Protein AF-A0A7S1S358-F1 (afdb_monomer_lite)

Secondary structure (DSSP, 8-state):
------PPPPHHHHHHHHHHHHHHHHHHHHHHHHHHHHHHHHHHHHHHHHHHHHHHHHHHHHHHHHHHHH-TT-------PPPPHHHHHHHHHHHHTT-HHHHHHHHHHHTTTSPPPHHHHHHHHHHHHHH-HHHHHHHHHHHHHHTHHHHHT--

pLDDT: mean 75.19, std 13.96, range [38.59, 94.56]

Sequence (155 aa):
LSLASSKPLSLGAIQVWKYSTTRYIFQMAMTDLLSSVADVMAPMWVEMSFLVFFALGFAFLRLDFFTQSTKSKKTIESETPQFSPKLKQVIETESASGSPAAVLKAWRAGKDIAPTPSELFKDVVQALADTQPQAMVAELVAHIQRHAVALKNAR

Foldseek 3Di:
DDDDDDDDDDPVNVVVVVVVVVVVVVVVVVVVVVVVVCVVCVVCVVVVVVVVVVVVVVVVVVVVVVVVVVVPDPDPPPPQQDQDVVLVVQLVVCLVVVNLVSNCVSCVVRLLRHQDDPVSVVSNLVSCCVPPVPCSVVVVVVSCVSCVVVVVPPD

Structure (mmCIF, N/CA/C/O backbone):
data_AF-A0A7S1S358-F1
#
_entry.id   AF-A0A7S1S358-F1
#
loop_
_atom_site.group_PDB
_atom_site.id
_atom_site.type_symbol
_atom_site.label_atom_id
_atom_site.label_alt_id
_atom_site.label_comp_id
_atom_site.label_asym_id
_atom_site.label_entity_id
_atom_site.label_seq_id
_atom_site.pdbx_PDB_ins_code
_atom_site.Cartn_x
_atom_site.Cartn_y
_atom_site.Cartn_z
_atom_site.occupancy
_atom_site.B_iso_or_equiv
_atom_site.auth_seq_id
_atom_site.auth_comp_id
_atom_site.auth_asym_id
_atom_site.auth_atom_id
_atom_site.pdbx_PDB_model_num
ATOM 1 N N . LEU A 1 1 ? 51.628 -9.961 -82.319 1.00 43.84 1 LEU A N 1
ATOM 2 C CA . LEU A 1 1 ? 51.746 -9.299 -81.000 1.00 43.84 1 LEU A CA 1
ATOM 3 C C . LEU A 1 1 ? 50.766 -8.129 -80.963 1.00 43.84 1 LEU A C 1
ATOM 5 O O . LEU A 1 1 ? 51.109 -7.040 -81.398 1.00 43.84 1 LEU A O 1
ATOM 9 N N . SER A 1 2 ? 49.516 -8.381 -80.562 1.00 49.25 2 SER A N 1
ATOM 10 C CA . SER A 1 2 ? 48.512 -7.327 -80.364 1.00 49.25 2 SER A CA 1
ATOM 11 C C . SER A 1 2 ? 48.639 -6.833 -78.924 1.00 49.25 2 SER A C 1
ATOM 13 O O . SER A 1 2 ? 48.366 -7.582 -77.988 1.00 49.25 2 SER A O 1
ATOM 15 N N . LEU A 1 3 ? 49.158 -5.615 -78.755 1.00 47.16 3 LEU A N 1
ATOM 16 C CA . LEU A 1 3 ? 49.236 -4.931 -77.468 1.00 47.16 3 LEU A CA 1
ATOM 17 C C . LEU A 1 3 ? 47.823 -4.492 -77.075 1.00 47.16 3 LEU A C 1
ATOM 19 O O . LEU A 1 3 ? 47.251 -3.578 -77.669 1.00 47.16 3 LEU A O 1
ATOM 23 N N . ALA A 1 4 ? 47.257 -5.175 -76.082 1.00 48.53 4 ALA A N 1
ATOM 24 C CA . ALA A 1 4 ? 45.981 -4.820 -75.489 1.00 48.53 4 ALA A CA 1
ATOM 25 C C . ALA A 1 4 ? 46.076 -3.415 -74.871 1.00 48.53 4 ALA A C 1
ATOM 27 O O . ALA A 1 4 ? 46.826 -3.175 -73.926 1.00 48.53 4 ALA A O 1
ATOM 28 N N . SER A 1 5 ? 45.313 -2.483 -75.440 1.00 54.00 5 SER A N 1
ATOM 29 C CA . SER A 1 5 ? 45.161 -1.114 -74.955 1.00 54.00 5 SER A CA 1
ATOM 30 C C . SER A 1 5 ? 44.422 -1.125 -73.613 1.00 54.00 5 SER A C 1
ATOM 32 O O . SER A 1 5 ? 43.211 -1.350 -73.552 1.00 54.00 5 SER A O 1
ATOM 34 N N . SER A 1 6 ? 45.153 -0.904 -72.521 1.00 61.09 6 SER A N 1
ATOM 35 C CA . SER A 1 6 ? 44.581 -0.722 -71.188 1.00 61.09 6 SER A CA 1
ATOM 36 C C . SER A 1 6 ? 43.924 0.657 -71.103 1.00 61.09 6 SER A C 1
ATOM 38 O O . SER A 1 6 ? 44.605 1.676 -70.970 1.00 61.09 6 SER A O 1
ATOM 40 N N . LYS A 1 7 ? 42.593 0.704 -71.198 1.00 66.75 7 LYS A N 1
ATOM 41 C CA . LYS A 1 7 ? 41.824 1.933 -70.967 1.00 66.75 7 LYS A CA 1
ATOM 42 C C . LYS A 1 7 ? 41.975 2.356 -69.497 1.00 66.75 7 LYS A C 1
ATOM 44 O O . LYS A 1 7 ? 41.756 1.515 -68.622 1.00 66.75 7 LYS A O 1
ATOM 49 N N . PRO A 1 8 ? 42.326 3.621 -69.201 1.00 63.28 8 PRO A N 1
ATOM 50 C CA . PRO A 1 8 ? 42.445 4.083 -67.826 1.00 63.28 8 PRO A CA 1
ATOM 51 C C . PRO A 1 8 ? 41.074 4.052 -67.145 1.00 63.28 8 PRO A C 1
ATOM 53 O O . PRO A 1 8 ? 40.071 4.503 -67.704 1.00 63.28 8 PRO A O 1
ATOM 56 N N . LEU A 1 9 ? 41.036 3.491 -65.935 1.00 65.88 9 LEU A N 1
ATOM 57 C CA . LEU A 1 9 ? 39.853 3.467 -65.078 1.00 65.88 9 LEU A CA 1
ATOM 58 C C . LEU A 1 9 ? 39.319 4.894 -64.893 1.00 65.88 9 LEU A C 1
ATOM 60 O O . LEU A 1 9 ? 40.029 5.782 -64.424 1.00 65.88 9 LEU A O 1
ATOM 64 N N . SER A 1 10 ? 38.057 5.100 -65.275 1.00 75.25 10 SER A N 1
ATOM 65 C CA . SER A 1 10 ? 37.343 6.363 -65.081 1.00 75.25 10 SER A CA 1
ATOM 66 C C . SER A 1 10 ? 37.383 6.774 -63.608 1.00 75.25 10 SER A C 1
ATOM 68 O O . SER A 1 10 ? 37.151 5.951 -62.720 1.00 75.25 10 SER A O 1
ATOM 70 N N . LEU A 1 11 ? 37.607 8.064 -63.345 1.00 68.38 11 LEU A N 1
ATOM 71 C CA . LEU A 1 11 ? 37.556 8.649 -62.000 1.00 68.38 11 LEU A CA 1
ATOM 72 C C . LEU A 1 11 ? 36.247 8.307 -61.266 1.00 68.38 11 LEU A C 1
ATOM 74 O O . LEU A 1 11 ? 36.260 8.123 -60.051 1.00 68.38 11 LEU A O 1
ATOM 78 N N . GLY A 1 12 ? 35.140 8.135 -61.997 1.00 69.50 12 GLY A N 1
ATOM 79 C CA . GLY A 1 12 ? 33.869 7.674 -61.436 1.00 69.50 12 GLY A CA 1
ATOM 80 C C . GLY A 1 12 ? 33.933 6.243 -60.896 1.00 69.50 12 GLY A C 1
ATOM 81 O O . GLY A 1 12 ? 33.423 5.978 -59.813 1.00 69.50 12 GLY A O 1
ATOM 82 N N . ALA A 1 13 ? 34.625 5.332 -61.586 1.00 69.31 13 ALA A N 1
ATOM 83 C CA . ALA A 1 13 ? 34.810 3.956 -61.123 1.00 69.31 13 ALA A CA 1
ATOM 84 C C . ALA A 1 13 ? 35.705 3.892 -59.874 1.00 69.31 13 ALA A C 1
ATOM 86 O O . ALA A 1 13 ? 35.428 3.124 -58.956 1.00 69.31 13 ALA A O 1
ATOM 87 N N . ILE A 1 14 ? 36.727 4.753 -59.797 1.00 66.81 14 ILE A N 1
ATOM 88 C CA . ILE A 1 14 ? 37.613 4.869 -58.626 1.00 66.81 14 ILE A CA 1
ATOM 89 C C . ILE A 1 14 ? 36.840 5.402 -57.410 1.00 66.81 14 ILE A C 1
ATOM 91 O O . ILE A 1 14 ? 36.997 4.888 -56.303 1.00 66.81 14 ILE A O 1
ATOM 95 N N . GLN A 1 15 ? 35.971 6.399 -57.606 1.00 67.19 15 GLN A N 1
ATOM 96 C CA . GLN A 1 15 ? 35.116 6.931 -56.541 1.00 67.19 15 GLN A CA 1
ATOM 97 C C . GLN A 1 15 ? 34.104 5.887 -56.059 1.00 67.19 15 GLN A C 1
ATOM 99 O O . GLN A 1 15 ? 34.028 5.628 -54.861 1.00 67.19 15 GLN A O 1
ATOM 104 N N . VAL A 1 16 ? 33.379 5.231 -56.972 1.00 69.56 16 VAL A N 1
ATOM 105 C CA . VAL A 1 16 ? 32.399 4.185 -56.628 1.00 69.56 16 VAL A CA 1
ATOM 106 C C . VAL A 1 16 ? 33.061 3.030 -55.876 1.00 69.56 16 VAL A C 1
ATOM 108 O O . VAL A 1 16 ? 32.528 2.584 -54.862 1.00 69.56 16 VAL A O 1
ATOM 111 N N . TRP A 1 17 ? 34.249 2.591 -56.306 1.00 64.56 17 TRP A N 1
ATOM 112 C CA . TRP A 1 17 ? 34.990 1.534 -55.619 1.00 64.56 17 TRP A CA 1
ATOM 113 C C . TRP A 1 17 ? 35.441 1.969 -54.220 1.00 64.56 17 TRP A C 1
ATOM 115 O O . TRP A 1 17 ? 35.269 1.221 -53.264 1.00 64.56 17 TRP A O 1
ATOM 125 N N . LYS A 1 18 ? 35.916 3.209 -54.054 1.00 69.12 18 LYS A N 1
ATOM 126 C CA . LYS A 1 18 ? 36.298 3.752 -52.742 1.00 69.12 18 LYS A CA 1
ATOM 127 C C . LYS A 1 18 ? 35.103 3.839 -51.783 1.00 69.12 18 LYS A C 1
ATOM 129 O O . LYS A 1 18 ? 35.203 3.346 -50.666 1.00 69.12 18 LYS A O 1
ATOM 134 N N . TYR A 1 19 ? 33.965 4.385 -52.221 1.00 68.31 19 TYR A N 1
ATOM 135 C CA . TYR A 1 19 ? 32.740 4.448 -51.408 1.00 68.31 19 TYR A CA 1
ATOM 136 C C . TYR A 1 19 ? 32.204 3.059 -51.054 1.00 68.31 19 TYR A C 1
ATOM 138 O O . TYR A 1 19 ? 31.792 2.826 -49.920 1.00 68.31 19 TYR A O 1
ATOM 146 N N . SER A 1 20 ? 32.234 2.130 -52.007 1.00 71.81 20 SER A N 1
ATOM 147 C CA . SER A 1 20 ? 31.840 0.738 -51.801 1.00 71.81 20 SER A CA 1
ATOM 148 C C . SER A 1 20 ? 32.722 0.069 -50.740 1.00 71.81 20 SER A C 1
ATOM 150 O O . SER A 1 20 ? 32.215 -0.450 -49.749 1.00 71.81 20 SER A O 1
ATOM 152 N N . THR A 1 21 ? 34.045 0.161 -50.879 1.00 74.81 21 THR A N 1
ATOM 153 C CA . THR A 1 21 ? 35.012 -0.437 -49.948 1.00 74.81 21 THR A CA 1
ATOM 154 C C . THR A 1 21 ? 34.936 0.184 -48.552 1.00 74.81 21 THR A C 1
ATOM 156 O O . THR A 1 21 ? 34.939 -0.545 -47.563 1.00 74.81 21 THR A O 1
ATOM 159 N N . THR A 1 22 ? 34.778 1.507 -48.435 1.00 77.62 22 THR A N 1
ATOM 160 C CA . THR A 1 22 ? 34.593 2.166 -47.131 1.00 77.62 22 THR A CA 1
ATOM 161 C C . THR A 1 22 ? 33.313 1.704 -46.433 1.00 77.62 22 THR A C 1
ATOM 163 O O . THR A 1 22 ? 33.323 1.507 -45.220 1.00 77.62 22 THR A O 1
ATOM 166 N N . ARG A 1 23 ? 32.221 1.475 -47.176 1.00 77.75 23 ARG A N 1
ATOM 167 C CA . ARG A 1 23 ? 30.972 0.952 -46.600 1.00 77.75 23 ARG A CA 1
ATOM 168 C C . ARG A 1 23 ? 31.121 -0.481 -46.094 1.00 77.75 23 ARG A C 1
ATOM 170 O O . ARG A 1 23 ? 30.631 -0.765 -45.007 1.00 77.75 23 ARG A O 1
ATOM 177 N N . TYR A 1 24 ? 31.819 -1.350 -46.826 1.00 84.12 24 TYR A N 1
ATOM 178 C CA . TYR A 1 24 ? 32.054 -2.730 -46.384 1.00 84.12 24 TYR A CA 1
ATOM 179 C C . TYR A 1 24 ? 32.939 -2.803 -45.138 1.00 84.12 24 TYR A C 1
ATOM 181 O O . TYR A 1 24 ? 32.617 -3.533 -44.205 1.00 84.12 24 TYR A O 1
ATOM 189 N N . ILE A 1 25 ? 34.004 -1.997 -45.084 1.00 85.62 25 ILE A N 1
ATOM 190 C CA . ILE A 1 25 ? 34.884 -1.922 -43.908 1.00 85.62 25 ILE A CA 1
ATOM 191 C C . ILE A 1 25 ? 34.110 -1.401 -42.692 1.00 85.62 25 ILE A C 1
ATOM 193 O O . ILE A 1 25 ? 34.220 -1.959 -41.606 1.00 85.62 25 ILE A O 1
ATOM 197 N N . PHE A 1 26 ? 33.288 -0.364 -42.875 1.00 86.38 26 PHE A N 1
ATOM 198 C CA . PHE A 1 26 ? 32.447 0.165 -41.803 1.00 86.38 26 PHE A CA 1
ATOM 199 C C . PHE A 1 26 ? 31.424 -0.864 -41.303 1.00 86.38 26 PHE A C 1
ATOM 201 O O . PHE A 1 26 ? 31.225 -0.989 -40.098 1.00 86.38 26 PHE A O 1
ATOM 208 N N . GLN A 1 27 ? 30.797 -1.625 -42.205 1.00 86.88 27 GLN A N 1
ATOM 209 C CA . GLN A 1 27 ? 29.857 -2.681 -41.825 1.00 86.88 27 GLN A CA 1
ATOM 210 C C . GLN A 1 27 ? 30.536 -3.803 -41.039 1.00 86.88 27 GLN A C 1
ATOM 212 O O . GLN A 1 27 ? 30.013 -4.165 -39.992 1.00 86.88 27 GLN A O 1
ATOM 217 N N . MET A 1 28 ? 31.698 -4.295 -41.484 1.00 87.94 28 MET A N 1
ATOM 218 C CA . MET A 1 28 ? 32.459 -5.303 -40.731 1.00 87.94 28 MET A CA 1
ATOM 219 C C . MET A 1 28 ? 32.881 -4.787 -39.350 1.00 87.94 28 MET A C 1
ATOM 221 O O . MET A 1 28 ? 32.697 -5.468 -38.347 1.00 87.94 28 MET A O 1
ATOM 225 N N . ALA A 1 29 ? 33.366 -3.545 -39.272 1.00 88.00 29 ALA A N 1
ATOM 226 C CA . ALA A 1 29 ? 33.737 -2.943 -37.995 1.00 88.00 29 ALA A CA 1
ATOM 227 C C . ALA A 1 29 ? 32.535 -2.810 -37.040 1.00 88.00 29 ALA A C 1
ATOM 229 O O . ALA A 1 29 ? 32.671 -3.025 -35.837 1.00 88.00 29 ALA A O 1
ATOM 230 N N . MET A 1 30 ? 31.349 -2.475 -37.560 1.00 89.38 30 MET A N 1
ATOM 231 C CA . MET A 1 30 ? 30.123 -2.422 -36.760 1.00 89.38 30 MET A CA 1
ATOM 232 C C . MET A 1 30 ? 29.660 -3.805 -36.307 1.00 89.38 30 MET A C 1
ATOM 234 O O . MET A 1 30 ? 29.226 -3.940 -35.166 1.00 89.38 30 MET A O 1
ATOM 238 N N . THR A 1 31 ? 29.752 -4.832 -37.155 1.00 89.69 31 THR A N 1
ATOM 239 C CA . THR A 1 31 ? 29.359 -6.193 -36.767 1.00 89.69 31 THR A CA 1
ATOM 240 C C . THR A 1 31 ? 30.273 -6.758 -35.690 1.00 89.69 31 THR A C 1
ATOM 242 O O . THR A 1 31 ? 29.761 -7.325 -34.731 1.00 89.69 31 THR A O 1
ATOM 245 N N . ASP A 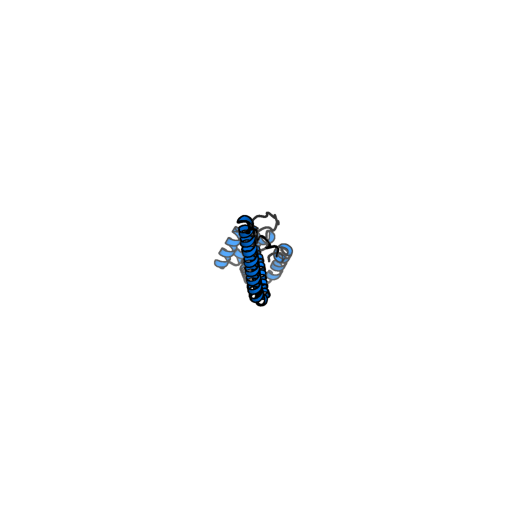1 32 ? 31.584 -6.528 -35.792 1.00 89.50 32 ASP A N 1
ATOM 246 C CA . ASP A 1 32 ? 32.569 -7.004 -34.812 1.00 89.50 32 ASP A CA 1
ATOM 247 C C . ASP A 1 32 ? 32.435 -6.279 -33.467 1.00 89.50 32 ASP A C 1
ATOM 249 O O . ASP A 1 32 ? 32.572 -6.875 -32.395 1.00 89.50 32 ASP A O 1
ATOM 253 N N . LEU A 1 33 ? 32.123 -4.980 -33.501 1.00 90.12 33 LEU A N 1
ATOM 254 C CA . LEU A 1 33 ? 31.808 -4.228 -32.291 1.00 90.12 33 LEU A CA 1
ATOM 255 C C . LEU A 1 33 ? 30.546 -4.792 -31.623 1.00 90.12 33 LEU A C 1
ATOM 257 O O . LEU A 1 33 ? 30.546 -5.047 -30.421 1.00 90.12 33 LEU A O 1
ATOM 261 N N . LEU A 1 34 ? 29.474 -4.995 -32.395 1.00 88.50 34 LEU A N 1
ATOM 262 C CA . LEU A 1 34 ? 28.204 -5.503 -31.876 1.00 88.50 34 LEU A CA 1
ATOM 263 C C . LEU A 1 34 ? 28.327 -6.932 -31.343 1.00 88.50 34 LEU A C 1
ATOM 265 O O . LEU A 1 34 ? 27.737 -7.222 -30.305 1.00 88.50 34 LEU A O 1
ATOM 269 N N . SER A 1 35 ? 29.100 -7.803 -31.996 1.00 87.31 35 SER A N 1
ATOM 270 C CA . SER A 1 35 ? 29.351 -9.161 -31.505 1.00 87.31 35 SER A CA 1
ATOM 271 C C . SER A 1 35 ? 30.155 -9.141 -30.209 1.00 87.31 35 SER A C 1
ATOM 273 O O . SER A 1 35 ? 29.791 -9.823 -29.262 1.00 87.31 35 SER A O 1
ATOM 275 N N . SER A 1 36 ? 31.174 -8.282 -30.114 1.00 86.69 36 SER A N 1
ATOM 276 C CA . SER A 1 36 ? 31.971 -8.131 -28.891 1.00 86.69 36 SER A CA 1
ATOM 277 C C . SER A 1 36 ? 31.130 -7.616 -27.721 1.00 86.69 36 SER A C 1
ATOM 279 O O . SER A 1 36 ? 31.236 -8.106 -26.599 1.00 86.69 36 SER A O 1
ATOM 281 N N . VAL A 1 37 ? 30.255 -6.638 -27.975 1.00 86.31 37 VAL A N 1
ATOM 282 C CA . VAL A 1 37 ? 29.307 -6.141 -26.968 1.00 86.31 37 VAL A CA 1
ATOM 283 C C . VAL A 1 37 ? 28.316 -7.236 -26.580 1.00 86.31 37 VAL A C 1
ATOM 285 O O . VAL A 1 37 ? 28.024 -7.384 -25.396 1.00 86.31 37 VAL A O 1
ATOM 288 N N . ALA A 1 38 ? 27.824 -8.020 -27.542 1.00 85.88 38 ALA A N 1
ATOM 289 C CA . ALA A 1 38 ? 26.919 -9.130 -27.275 1.00 85.88 38 ALA A CA 1
ATOM 290 C C . ALA A 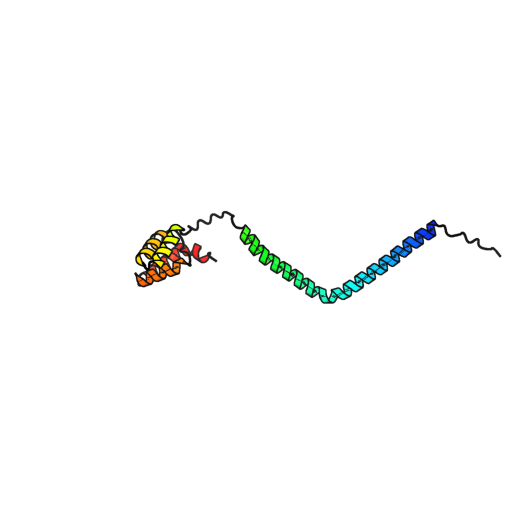1 38 ? 27.581 -10.216 -26.415 1.00 85.88 38 ALA A C 1
ATOM 292 O O . ALA A 1 38 ? 26.961 -10.663 -25.457 1.00 85.88 38 ALA A O 1
ATOM 293 N N . ASP A 1 39 ? 28.838 -10.572 -26.680 1.00 87.50 39 ASP A N 1
ATOM 294 C CA . ASP A 1 39 ? 29.587 -11.563 -25.897 1.00 87.50 39 ASP A CA 1
ATOM 295 C C . ASP A 1 39 ? 29.826 -11.099 -24.454 1.00 87.50 39 ASP A C 1
ATOM 297 O O . ASP A 1 39 ? 29.726 -11.890 -23.516 1.00 87.50 39 ASP A O 1
ATOM 301 N N . VAL A 1 40 ? 30.074 -9.800 -24.249 1.00 85.56 40 VAL A N 1
ATOM 302 C CA . VAL A 1 40 ? 30.209 -9.207 -22.907 1.00 85.56 40 VAL A CA 1
ATOM 303 C C . VAL A 1 40 ? 28.854 -9.103 -22.201 1.00 85.56 40 VAL A C 1
ATOM 305 O O . VAL A 1 40 ? 28.763 -9.316 -20.993 1.00 85.56 40 VAL A O 1
ATOM 308 N N . MET A 1 41 ? 27.785 -8.790 -22.933 1.00 81.75 41 MET A N 1
ATOM 309 C CA . MET A 1 41 ? 26.433 -8.664 -22.382 1.00 81.75 41 MET A CA 1
ATOM 310 C C . MET A 1 41 ? 25.763 -10.019 -22.126 1.00 81.75 41 MET A C 1
ATOM 312 O O . MET A 1 41 ? 24.899 -10.097 -21.255 1.00 81.75 41 MET A O 1
ATOM 316 N N . ALA A 1 42 ? 26.158 -11.080 -22.835 1.00 82.50 42 ALA A N 1
ATOM 317 C CA . ALA A 1 42 ? 25.595 -12.423 -22.719 1.00 82.50 42 ALA A CA 1
ATOM 318 C C . ALA A 1 42 ? 25.584 -12.966 -21.274 1.00 82.50 42 ALA A C 1
ATOM 320 O O . ALA A 1 42 ? 24.513 -13.381 -20.824 1.00 82.50 42 ALA A O 1
ATOM 321 N N . PRO A 1 43 ? 26.689 -12.924 -20.498 1.00 82.19 43 PRO A N 1
ATOM 322 C CA . PRO A 1 43 ? 26.674 -13.378 -19.105 1.00 82.19 43 PRO A CA 1
ATOM 323 C C . PRO A 1 43 ? 25.870 -12.461 -18.166 1.00 82.19 43 PRO A C 1
ATOM 325 O O . PRO A 1 43 ? 25.332 -12.940 -17.173 1.00 82.19 43 PRO A O 1
ATOM 328 N N . MET A 1 44 ? 25.730 -11.167 -18.483 1.00 87.62 44 MET A N 1
ATOM 329 C CA . MET A 1 44 ? 25.020 -10.178 -17.650 1.00 87.62 44 MET A CA 1
ATOM 330 C C . MET A 1 44 ? 23.530 -10.030 -17.999 1.00 87.62 44 MET A C 1
ATOM 332 O O . MET A 1 44 ? 22.791 -9.323 -17.312 1.00 87.62 44 MET A O 1
ATOM 336 N N . TRP A 1 45 ? 23.058 -10.683 -19.064 1.00 88.12 45 TRP A N 1
ATOM 337 C CA . TRP A 1 45 ? 21.697 -10.502 -19.575 1.00 88.12 45 TRP A CA 1
ATOM 338 C C . TRP A 1 45 ? 20.623 -10.899 -18.555 1.00 88.12 45 TRP A C 1
ATOM 340 O O . TRP A 1 45 ? 19.594 -10.229 -18.417 1.00 88.12 45 TRP A O 1
ATOM 350 N N . VAL A 1 46 ? 20.871 -11.975 -17.804 1.00 89.62 46 VAL A N 1
ATOM 351 C CA . VAL A 1 46 ? 19.962 -12.459 -16.754 1.00 89.62 46 VAL A CA 1
ATOM 352 C C . VAL A 1 46 ? 19.922 -11.485 -15.576 1.00 89.62 46 VAL A C 1
ATOM 354 O O . VAL A 1 46 ? 18.840 -11.185 -15.074 1.00 89.62 46 VAL A O 1
ATOM 357 N N . GLU A 1 47 ? 21.069 -10.935 -15.176 1.00 91.62 47 GLU A N 1
ATOM 358 C CA . GLU A 1 47 ? 21.167 -9.953 -14.088 1.00 91.62 47 GLU A CA 1
ATOM 359 C C . GLU A 1 47 ? 20.452 -8.646 -14.449 1.00 91.62 47 GLU A C 1
ATOM 361 O O . GLU A 1 47 ? 19.667 -8.121 -13.658 1.00 91.62 47 GLU A O 1
ATOM 366 N N . MET A 1 48 ? 20.639 -8.166 -15.682 1.00 88.75 48 MET A N 1
ATOM 367 C CA . MET A 1 48 ? 19.936 -6.993 -16.203 1.00 88.75 48 MET A CA 1
ATOM 368 C C . MET A 1 48 ? 18.429 -7.231 -16.292 1.00 88.75 48 MET A C 1
ATOM 370 O O . MET A 1 48 ? 17.644 -6.360 -15.922 1.00 88.75 48 MET A O 1
ATOM 374 N N . SER A 1 49 ? 18.007 -8.425 -16.713 1.00 91.12 49 SER A N 1
ATOM 375 C CA . SER A 1 49 ? 16.590 -8.799 -16.727 1.00 91.12 49 SER A CA 1
ATOM 376 C C . SER A 1 49 ? 16.010 -8.798 -15.314 1.00 91.12 49 SER A C 1
ATOM 378 O O . SER A 1 49 ? 14.947 -8.222 -15.091 1.00 91.12 49 SER A O 1
ATOM 380 N N . PHE A 1 50 ? 16.721 -9.376 -14.341 1.00 93.00 50 PHE A N 1
ATOM 381 C CA . PHE A 1 50 ? 16.300 -9.371 -12.943 1.00 93.00 50 PHE A CA 1
ATOM 382 C C . PHE A 1 50 ? 16.176 -7.947 -12.395 1.00 93.00 50 PHE A C 1
ATOM 384 O O . PHE A 1 50 ? 15.154 -7.623 -11.801 1.00 93.00 50 PHE A O 1
ATOM 391 N N . LEU A 1 51 ? 17.156 -7.074 -12.650 1.00 94.19 51 LEU A N 1
ATOM 392 C CA . LEU A 1 51 ? 17.097 -5.665 -12.255 1.00 94.19 51 LEU A CA 1
ATOM 393 C C . LEU A 1 51 ? 15.915 -4.934 -12.892 1.00 94.19 51 LEU A C 1
ATOM 395 O O . LEU A 1 51 ? 15.233 -4.181 -12.202 1.00 94.19 51 LEU A O 1
ATOM 399 N N . VAL A 1 52 ? 15.636 -5.169 -14.175 1.00 94.56 52 VAL A N 1
ATOM 400 C CA . VAL A 1 52 ? 14.499 -4.557 -14.874 1.00 94.56 52 VAL A CA 1
ATOM 401 C C . VAL A 1 52 ? 13.173 -5.059 -14.305 1.00 94.56 52 VAL A C 1
ATOM 403 O O . VAL A 1 52 ? 12.314 -4.242 -13.984 1.00 94.56 52 VAL A O 1
ATOM 406 N N . PHE A 1 53 ? 12.999 -6.369 -14.111 1.00 94.25 53 PHE A N 1
ATOM 407 C CA . PHE A 1 53 ? 11.784 -6.924 -13.503 1.00 94.25 53 PHE A CA 1
ATOM 408 C C . PHE A 1 53 ? 11.617 -6.499 -12.046 1.00 94.25 53 PHE A C 1
ATOM 410 O O . PHE A 1 53 ? 10.501 -6.211 -11.620 1.00 94.25 53 PHE A O 1
ATOM 417 N N . PHE A 1 54 ? 12.708 -6.406 -11.290 1.00 93.56 54 PHE A N 1
ATOM 418 C CA . PHE A 1 54 ? 12.701 -5.917 -9.918 1.00 93.56 54 PHE A CA 1
ATOM 419 C C . PHE A 1 54 ? 12.334 -4.433 -9.861 1.00 93.56 54 PHE A C 1
ATOM 421 O O . PHE A 1 54 ? 11.466 -4.050 -9.082 1.00 93.56 54 PHE A O 1
ATOM 428 N N . ALA A 1 55 ? 12.929 -3.600 -10.717 1.00 94.50 55 ALA A N 1
ATOM 429 C CA . ALA A 1 55 ? 12.612 -2.181 -10.817 1.00 94.50 55 ALA A CA 1
ATOM 430 C C . ALA A 1 55 ? 11.171 -1.956 -11.283 1.00 94.50 55 ALA A C 1
ATOM 432 O O . ALA A 1 55 ? 10.492 -1.103 -10.725 1.00 94.50 55 ALA A O 1
ATOM 433 N N . LEU A 1 56 ? 10.677 -2.739 -12.247 1.00 92.94 56 LEU A N 1
ATOM 434 C CA . LEU A 1 56 ? 9.281 -2.717 -12.686 1.00 92.94 56 LEU A CA 1
ATOM 435 C C . LEU A 1 56 ? 8.340 -3.161 -11.569 1.00 92.94 56 LEU A C 1
ATOM 437 O O . LEU A 1 56 ? 7.368 -2.469 -11.303 1.00 92.94 56 LEU A O 1
ATOM 441 N N . GLY A 1 57 ? 8.631 -4.267 -10.882 1.00 90.88 57 GLY A N 1
ATOM 442 C CA . GLY A 1 57 ? 7.845 -4.740 -9.743 1.00 90.88 57 GLY A CA 1
ATOM 443 C C . GLY A 1 57 ? 7.800 -3.701 -8.626 1.00 90.88 57 GLY A C 1
ATOM 444 O O . GLY A 1 57 ? 6.726 -3.338 -8.157 1.00 90.88 57 GLY A O 1
ATOM 445 N N . PHE A 1 58 ? 8.950 -3.135 -8.262 1.00 88.12 58 PHE A N 1
ATOM 446 C CA . PHE A 1 58 ? 9.045 -2.056 -7.285 1.00 88.12 58 PHE A CA 1
ATOM 447 C C . PHE A 1 58 ? 8.314 -0.790 -7.744 1.00 88.12 58 PHE A C 1
ATOM 449 O O . PHE A 1 58 ? 7.614 -0.168 -6.949 1.00 88.12 58 PHE A O 1
ATOM 456 N N . ALA A 1 59 ? 8.432 -0.417 -9.019 1.00 89.75 59 ALA A N 1
ATOM 457 C CA . ALA A 1 59 ? 7.713 0.706 -9.599 1.00 89.75 59 ALA A CA 1
ATOM 458 C C . ALA A 1 59 ? 6.206 0.455 -9.600 1.00 89.75 59 ALA A C 1
ATOM 460 O O . ALA A 1 59 ? 5.477 1.372 -9.264 1.00 89.75 59 ALA A O 1
ATOM 461 N N . PHE A 1 60 ? 5.729 -0.757 -9.889 1.00 86.75 60 PHE A N 1
ATOM 462 C CA . PHE A 1 60 ? 4.315 -1.114 -9.782 1.00 86.75 60 PHE A CA 1
ATOM 463 C C . PHE A 1 60 ? 3.827 -1.039 -8.341 1.00 86.75 60 PHE A C 1
ATOM 465 O O . PHE A 1 60 ? 2.823 -0.380 -8.107 1.00 86.75 60 PHE A O 1
ATOM 472 N N . LEU A 1 61 ? 4.553 -1.610 -7.372 1.00 82.38 61 LEU A N 1
ATOM 473 C CA . LEU A 1 61 ? 4.207 -1.485 -5.952 1.00 82.38 61 LEU A CA 1
ATOM 474 C C . LEU A 1 61 ? 4.155 -0.011 -5.532 1.00 82.38 61 LEU A C 1
ATOM 476 O O . LEU A 1 61 ? 3.222 0.424 -4.864 1.00 82.38 61 LEU A O 1
ATOM 480 N N . ARG A 1 62 ? 5.144 0.786 -5.944 1.00 80.44 62 ARG A N 1
ATOM 481 C CA . ARG A 1 62 ? 5.249 2.198 -5.568 1.00 80.44 62 ARG A CA 1
ATOM 482 C C . ARG A 1 62 ? 4.244 3.084 -6.296 1.00 80.44 62 ARG A C 1
ATOM 484 O O . ARG A 1 62 ? 3.723 4.020 -5.697 1.00 80.44 62 ARG A O 1
ATOM 491 N N . LEU A 1 63 ? 3.939 2.782 -7.551 1.00 71.94 63 LEU A N 1
ATOM 492 C CA . LEU A 1 63 ? 2.849 3.399 -8.291 1.00 71.94 63 LEU A CA 1
ATOM 493 C C . LEU A 1 63 ? 1.508 3.006 -7.688 1.00 71.94 63 LEU A C 1
ATOM 495 O O . LEU A 1 63 ? 0.635 3.860 -7.680 1.00 71.94 63 LEU A O 1
ATOM 499 N N . ASP A 1 64 ? 1.344 1.809 -7.121 1.00 62.72 64 ASP A N 1
ATOM 500 C CA . ASP A 1 64 ? 0.139 1.439 -6.370 1.00 62.72 64 ASP A CA 1
ATOM 501 C C . ASP A 1 64 ? -0.003 2.328 -5.124 1.00 62.72 64 ASP A C 1
ATOM 503 O O . ASP A 1 64 ? -1.054 2.923 -4.921 1.00 62.72 64 ASP A O 1
ATOM 507 N N . PHE A 1 65 ? 1.083 2.586 -4.380 1.00 56.78 65 PHE A N 1
ATOM 508 C CA . PHE A 1 65 ? 1.075 3.550 -3.264 1.00 56.78 65 PHE A CA 1
ATOM 509 C C . PHE A 1 65 ? 0.756 4.998 -3.701 1.00 56.78 65 PHE A C 1
ATOM 511 O O . PHE A 1 65 ? -0.014 5.695 -3.035 1.00 56.78 65 PHE A O 1
ATOM 518 N N . PHE A 1 66 ? 1.298 5.475 -4.829 1.00 54.69 66 PHE A N 1
ATOM 519 C CA . PHE A 1 66 ? 1.017 6.832 -5.333 1.00 54.69 66 PHE A CA 1
ATOM 520 C C . PHE A 1 66 ? -0.352 6.960 -6.029 1.00 54.69 66 PHE A C 1
ATOM 522 O O . PHE A 1 66 ? -0.993 8.013 -5.942 1.00 54.69 66 PHE A O 1
ATOM 529 N N . THR A 1 67 ? -0.857 5.899 -6.663 1.00 53.06 67 THR A N 1
ATOM 530 C CA . THR A 1 67 ? -2.226 5.854 -7.204 1.00 53.06 67 THR A CA 1
ATOM 531 C C . THR A 1 67 ? -3.269 5.612 -6.116 1.00 53.06 67 THR A C 1
ATOM 533 O O . THR A 1 67 ? -4.395 6.081 -6.264 1.00 53.06 67 THR A O 1
ATOM 536 N N . GLN A 1 68 ? -2.921 5.006 -4.975 1.00 53.38 68 GLN A N 1
ATOM 537 C CA . GLN A 1 68 ? -3.774 5.021 -3.779 1.00 53.38 68 GLN A CA 1
ATOM 538 C C . GLN A 1 68 ? -3.887 6.429 -3.185 1.00 53.38 68 GLN A C 1
ATOM 540 O O . GLN A 1 68 ? -4.974 6.829 -2.776 1.00 53.38 68 GLN A O 1
ATOM 545 N N . SER A 1 69 ? -2.807 7.219 -3.208 1.00 49.84 69 SER A N 1
ATOM 546 C CA . SER A 1 69 ? -2.820 8.608 -2.723 1.00 49.84 69 SER A CA 1
ATOM 547 C C . SER A 1 69 ? -3.676 9.548 -3.593 1.00 49.84 69 SER A C 1
ATOM 549 O O . SER A 1 69 ? -4.280 10.488 -3.077 1.00 49.84 69 SER A O 1
ATOM 551 N N . THR A 1 70 ? -3.823 9.258 -4.892 1.00 46.56 70 THR A N 1
ATOM 552 C CA . THR A 1 70 ? -4.716 9.998 -5.813 1.00 46.56 70 THR A CA 1
ATOM 553 C C . THR A 1 70 ? -6.096 9.361 -6.012 1.00 46.56 70 THR A C 1
ATOM 555 O O . THR A 1 70 ? -6.976 9.993 -6.589 1.00 46.56 70 THR A O 1
ATOM 558 N N . LYS A 1 71 ? -6.358 8.179 -5.437 1.00 46.19 71 LYS A N 1
ATOM 559 C CA . LYS A 1 71 ? -7.721 7.654 -5.212 1.00 46.19 71 LYS A CA 1
ATOM 560 C C . LYS A 1 71 ? -8.380 8.236 -3.951 1.00 46.19 71 LYS A C 1
ATOM 562 O O . LYS A 1 71 ? -9.352 7.685 -3.443 1.00 46.19 71 LYS A O 1
ATOM 567 N N . SER A 1 72 ? -7.923 9.399 -3.490 1.00 48.38 72 SER A N 1
ATOM 568 C CA . SER A 1 72 ? -8.780 10.316 -2.742 1.00 48.38 72 SER A CA 1
ATOM 569 C C . SER A 1 72 ? -9.759 10.963 -3.730 1.00 48.38 72 SER A C 1
ATOM 571 O O . SER A 1 72 ? -9.340 11.711 -4.608 1.00 48.38 72 SER A O 1
ATOM 573 N N . LYS A 1 73 ? -11.057 10.661 -3.582 1.00 46.22 73 LYS A N 1
ATOM 574 C CA . LYS A 1 73 ? -12.214 11.097 -4.405 1.00 46.22 73 LYS A CA 1
ATOM 575 C C . LYS A 1 73 ? -12.597 10.229 -5.617 1.00 46.22 73 LYS A C 1
ATOM 577 O O . LYS A 1 73 ? -12.780 10.711 -6.729 1.00 46.22 73 LYS A O 1
ATOM 582 N N . LYS A 1 74 ? -12.909 8.961 -5.367 1.00 38.59 74 LYS A N 1
ATOM 583 C CA . LYS A 1 74 ? -14.217 8.425 -5.791 1.00 38.59 74 LYS A CA 1
ATOM 584 C C . LYS A 1 74 ? -14.956 8.153 -4.485 1.00 38.59 74 LYS A C 1
ATOM 586 O O . LYS A 1 74 ? -14.613 7.214 -3.786 1.00 38.59 74 LYS A O 1
ATOM 591 N N . THR A 1 75 ? -15.756 9.085 -3.969 1.00 40.47 75 THR A N 1
ATOM 592 C CA . THR A 1 75 ? -17.214 9.128 -4.214 1.00 40.47 75 THR A CA 1
ATOM 593 C C . THR A 1 75 ? -17.791 7.743 -4.513 1.00 40.47 75 THR A C 1
ATOM 595 O O . THR A 1 75 ? -18.347 7.478 -5.569 1.00 40.47 75 THR A O 1
ATOM 598 N N . ILE A 1 76 ? -17.529 6.826 -3.594 1.00 41.78 76 ILE A N 1
ATOM 599 C CA . ILE A 1 76 ? -18.472 5.819 -3.139 1.00 41.78 76 ILE A CA 1
ATOM 600 C C . ILE A 1 76 ? -18.629 6.280 -1.686 1.00 41.78 76 ILE A C 1
ATOM 602 O O . ILE A 1 76 ? -17.735 6.083 -0.877 1.00 41.78 76 ILE A O 1
ATOM 606 N N . GLU A 1 77 ? -19.563 7.155 -1.324 1.00 41.25 77 GLU A N 1
ATOM 607 C CA . GLU A 1 77 ? -20.943 6.755 -1.020 1.00 41.25 77 GLU A CA 1
ATOM 608 C C . GLU A 1 77 ? -21.071 5.276 -0.609 1.00 41.25 77 GLU A C 1
ATOM 610 O O . GLU A 1 77 ? -21.985 4.562 -0.991 1.00 41.25 77 GLU A O 1
ATOM 615 N N . SER A 1 78 ? -20.119 4.781 0.186 1.00 40.72 78 SER A N 1
ATOM 616 C CA . SER A 1 78 ? -20.442 3.773 1.171 1.00 40.72 78 SER A CA 1
ATOM 617 C C . SER A 1 78 ? -21.062 4.561 2.308 1.00 40.72 78 SER A C 1
ATOM 619 O O . SER A 1 78 ? -20.361 5.290 3.013 1.00 40.72 78 SER A O 1
ATOM 621 N N . GLU A 1 79 ? -22.377 4.449 2.449 1.00 45.62 79 GLU A N 1
ATOM 622 C CA . GLU A 1 79 ? -23.162 4.830 3.623 1.00 45.62 79 GLU A CA 1
ATOM 623 C C . GLU A 1 79 ? -22.695 4.056 4.874 1.00 45.62 79 GLU A C 1
ATOM 625 O O . GLU A 1 79 ? -23.472 3.418 5.574 1.00 45.62 79 GLU A O 1
ATOM 630 N N . THR A 1 80 ? -21.397 4.043 5.164 1.00 52.28 80 THR A N 1
ATOM 631 C CA . THR A 1 80 ? -20.889 3.666 6.470 1.00 52.28 80 THR A CA 1
ATOM 632 C C . THR A 1 80 ? -20.943 4.934 7.304 1.00 52.28 80 THR A C 1
ATOM 634 O O . THR A 1 80 ? -20.132 5.836 7.071 1.00 52.28 80 THR A O 1
ATOM 637 N N . PRO A 1 81 ? -21.913 5.057 8.218 1.00 58.62 81 PRO A N 1
ATOM 638 C CA . PRO A 1 81 ? -22.033 6.232 9.060 1.00 58.62 81 PRO A CA 1
ATOM 639 C C . PRO A 1 81 ? -20.704 6.465 9.777 1.00 58.62 81 PRO A C 1
ATOM 641 O O . PRO A 1 81 ? -20.195 5.600 10.483 1.00 58.62 81 PRO A O 1
ATOM 644 N N . GLN A 1 82 ? -20.084 7.613 9.520 1.00 63.34 82 GLN A N 1
ATOM 645 C CA . GLN A 1 82 ? -18.793 7.948 10.099 1.00 63.34 82 GLN A CA 1
ATOM 646 C C . GLN A 1 82 ? -19.004 8.420 11.538 1.00 63.34 82 GLN A C 1
ATOM 648 O O . GLN A 1 82 ? -19.882 9.242 11.812 1.00 63.34 82 GLN A O 1
ATOM 653 N N . PHE A 1 83 ? -18.194 7.911 12.470 1.00 70.75 83 PHE A N 1
ATOM 654 C CA . PHE A 1 83 ? -18.255 8.348 13.861 1.00 70.75 83 PHE A CA 1
ATOM 655 C C . PHE A 1 83 ? -17.953 9.845 13.931 1.00 70.75 83 PHE A C 1
ATOM 657 O O . PHE A 1 83 ? -16.944 10.304 13.388 1.00 70.75 83 PHE A O 1
ATOM 664 N N . SER A 1 84 ? -18.850 10.623 14.545 1.00 74.00 84 SER A N 1
ATOM 665 C CA . SER A 1 84 ? -18.744 12.077 14.444 1.00 74.00 84 SER A CA 1
ATOM 666 C C . SER A 1 84 ? -17.439 12.578 15.092 1.00 74.00 84 SER A C 1
ATOM 668 O O . SER A 1 84 ? -17.102 12.163 16.207 1.00 74.00 84 SER A O 1
ATOM 670 N N . PRO A 1 85 ? -16.702 13.495 14.440 1.00 72.56 85 PRO A N 1
ATOM 671 C CA . PRO A 1 85 ? -15.419 13.983 14.952 1.00 72.56 85 PRO A CA 1
ATOM 672 C C . PRO A 1 85 ? -15.575 14.721 16.289 1.00 72.56 85 PRO A C 1
ATOM 674 O O . PRO A 1 85 ? -14.682 14.682 17.129 1.00 72.56 85 PRO A O 1
ATOM 677 N N . LYS A 1 86 ? -16.747 15.327 16.523 1.00 74.50 86 LYS A N 1
ATOM 678 C CA . LYS A 1 86 ? -17.098 15.959 17.801 1.00 74.50 86 LYS A CA 1
ATOM 679 C C . LYS A 1 86 ? -17.202 14.933 18.931 1.00 74.50 86 LYS A C 1
ATOM 681 O O . LYS A 1 86 ? -16.665 15.169 20.004 1.00 74.50 86 LYS A O 1
ATOM 686 N N . LEU A 1 87 ? -17.849 13.786 18.691 1.00 75.06 87 LEU A N 1
ATOM 687 C CA . LEU A 1 87 ? -17.940 12.714 19.691 1.00 75.06 87 LEU A CA 1
ATOM 688 C C . LEU A 1 87 ? -16.567 12.106 19.985 1.00 75.06 87 LEU A C 1
ATOM 690 O O . LEU A 1 87 ? -16.285 11.804 21.138 1.00 75.06 87 LEU A O 1
ATOM 694 N N . LYS A 1 88 ? -15.704 11.976 18.968 1.00 78.12 88 LYS A N 1
ATOM 695 C CA . LYS A 1 88 ? -14.321 11.514 19.146 1.00 78.12 88 LYS A CA 1
ATOM 696 C C . LYS A 1 88 ? -13.550 12.419 20.108 1.00 78.12 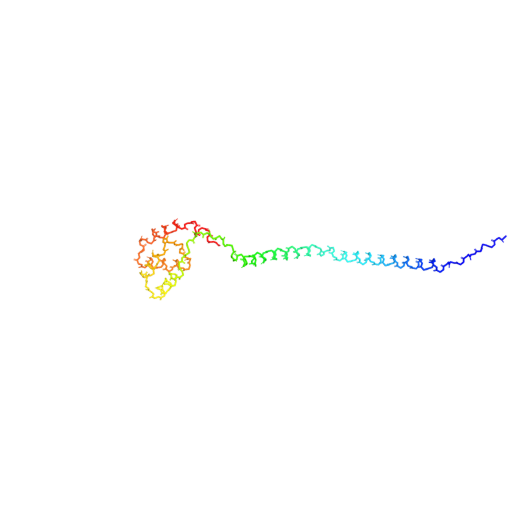88 LYS A C 1
ATOM 698 O O . LYS A 1 88 ? -13.025 11.936 21.104 1.00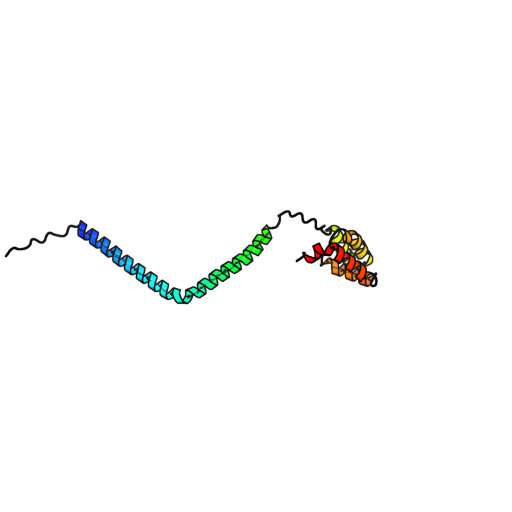 78.12 88 LYS A O 1
ATOM 703 N N . GLN A 1 89 ? -13.566 13.727 19.859 1.00 78.12 89 GLN A N 1
ATOM 704 C CA . GLN A 1 89 ? -12.861 14.696 20.697 1.00 78.12 89 GLN A CA 1
ATOM 705 C C . GLN A 1 89 ? -13.401 14.735 22.134 1.00 78.12 89 GLN A C 1
ATOM 707 O O . GLN A 1 89 ? -12.625 14.854 23.081 1.00 78.12 89 GLN A O 1
ATOM 712 N N . VAL A 1 90 ? -14.722 14.610 22.309 1.00 78.75 90 VAL A N 1
ATOM 713 C CA . VAL A 1 90 ? -15.340 14.539 23.642 1.00 78.75 90 VAL A CA 1
ATOM 714 C C . VAL A 1 90 ? -14.880 13.281 24.377 1.00 78.75 90 VAL A C 1
ATOM 716 O O . VAL A 1 90 ? -14.472 13.381 25.524 1.00 78.75 90 VAL A O 1
ATOM 719 N N . ILE A 1 91 ? -14.875 12.116 23.725 1.00 78.31 91 ILE A N 1
ATOM 720 C CA . ILE A 1 91 ? -14.423 10.860 24.343 1.00 78.31 91 ILE A CA 1
ATOM 721 C C . ILE A 1 91 ? -12.948 10.938 24.755 1.00 78.31 91 ILE A C 1
ATOM 723 O O . ILE A 1 91 ? -12.625 10.547 25.870 1.00 78.31 91 ILE A O 1
ATOM 727 N N . GLU A 1 92 ? -12.070 11.484 23.911 1.00 80.00 92 GLU A N 1
ATOM 728 C CA . GLU A 1 92 ? -10.644 11.654 24.240 1.00 80.00 92 GLU A CA 1
ATOM 729 C C . GLU A 1 92 ? -10.437 12.628 25.406 1.00 80.00 92 GLU A C 1
ATOM 731 O O . GLU A 1 92 ? -9.647 12.362 26.310 1.00 80.00 92 GLU A O 1
ATOM 736 N N . THR A 1 93 ? -11.180 13.739 25.418 1.00 77.19 93 THR A N 1
ATOM 737 C CA . THR A 1 93 ? -11.091 14.743 26.489 1.00 77.19 93 THR A CA 1
ATOM 738 C C . THR A 1 93 ? -11.607 14.183 27.816 1.00 77.19 93 THR A C 1
ATOM 740 O O . THR A 1 93 ? -10.988 14.399 28.853 1.00 77.19 93 THR A O 1
ATOM 743 N N . GLU A 1 94 ? -12.710 13.431 27.788 1.00 79.81 94 GLU A N 1
ATOM 744 C CA . GLU A 1 94 ? -13.304 12.810 28.978 1.00 79.81 94 GLU A CA 1
ATOM 745 C C . GLU A 1 94 ? -12.520 11.580 29.468 1.00 79.81 94 GLU A C 1
ATOM 747 O O . GLU A 1 94 ? -12.507 11.278 30.662 1.00 79.81 94 GLU A O 1
ATOM 752 N N . SER A 1 95 ? -11.828 10.880 28.563 1.00 79.50 95 SER A N 1
ATOM 753 C CA . SER A 1 95 ? -10.867 9.831 28.924 1.00 79.50 95 SER A CA 1
ATOM 754 C C . SER A 1 95 ? -9.667 10.447 29.650 1.00 79.50 95 SER A C 1
ATOM 756 O O . SER A 1 95 ? -9.318 10.025 30.753 1.00 79.50 95 SER A O 1
ATOM 758 N N . ALA A 1 96 ? -9.100 11.530 29.103 1.00 77.38 96 ALA A N 1
ATOM 759 C CA . ALA A 1 96 ? -8.000 12.266 29.727 1.00 77.38 96 ALA A CA 1
ATOM 760 C C . ALA A 1 96 ? -8.389 12.938 31.059 1.00 77.38 96 ALA A C 1
ATOM 762 O O . ALA A 1 96 ? -7.539 13.093 31.935 1.00 77.38 96 ALA A O 1
ATOM 763 N N . SER A 1 97 ? -9.661 13.317 31.233 1.00 77.38 97 SER A N 1
ATOM 764 C CA . SER A 1 97 ? -10.193 13.870 32.487 1.00 77.38 97 SER A CA 1
ATOM 765 C C . SER A 1 97 ? -10.456 12.804 33.562 1.00 77.38 97 SER A C 1
ATOM 767 O O . SER A 1 97 ? -10.780 13.153 34.698 1.00 77.38 97 SER A O 1
ATOM 769 N N . GLY A 1 98 ? -10.319 11.513 33.231 1.00 77.19 98 GLY A N 1
ATOM 770 C CA . GLY A 1 98 ? -10.543 10.406 34.160 1.00 77.19 98 GLY A CA 1
ATOM 771 C C . GLY A 1 98 ? -12.012 10.212 34.542 1.00 77.19 98 GLY A C 1
ATOM 772 O O . GLY A 1 98 ? -12.296 9.729 35.637 1.00 77.19 98 GLY A O 1
ATOM 773 N N . SER A 1 99 ? -12.951 10.597 33.670 1.00 81.88 99 SER A N 1
ATOM 774 C CA . SER A 1 99 ? -14.395 10.506 33.922 1.00 81.88 99 SER A CA 1
ATOM 775 C C . SER A 1 99 ? 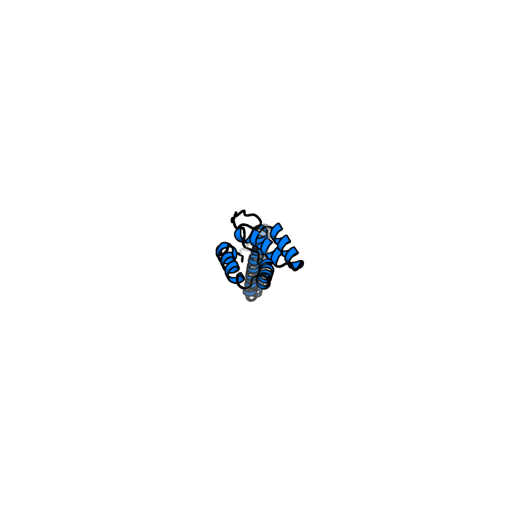-15.038 9.352 33.132 1.00 81.88 99 SER A C 1
ATOM 777 O O . SER A 1 99 ? -15.689 9.586 32.107 1.00 81.88 99 SER A O 1
ATOM 779 N N . PRO A 1 100 ? -14.941 8.088 33.600 1.00 79.62 100 PRO A N 1
ATOM 780 C CA . PRO A 1 100 ? -15.383 6.920 32.832 1.00 79.62 100 PRO A CA 1
ATOM 781 C C . PRO A 1 100 ? -16.891 6.944 32.528 1.00 79.62 100 PRO A C 1
ATOM 783 O O . PRO A 1 100 ? -17.324 6.569 31.440 1.00 79.62 100 PRO A O 1
ATOM 786 N N . ALA A 1 101 ? -17.718 7.485 33.427 1.00 81.56 101 ALA A N 1
ATOM 787 C CA . ALA A 1 101 ? -19.155 7.632 33.186 1.00 81.56 101 ALA A CA 1
ATOM 788 C C . ALA A 1 101 ? -19.483 8.613 32.038 1.00 81.56 101 ALA A C 1
ATOM 790 O O . ALA A 1 101 ? -20.447 8.399 31.295 1.00 81.56 101 ALA A O 1
ATOM 791 N N . ALA A 1 102 ? -18.685 9.674 31.872 1.00 79.81 102 ALA A N 1
ATOM 792 C CA . ALA A 1 102 ? -18.855 10.657 30.803 1.00 79.81 102 ALA A CA 1
ATOM 793 C C . ALA A 1 102 ? -18.437 10.076 29.443 1.00 79.81 102 ALA A C 1
ATOM 795 O O . ALA A 1 102 ? -19.175 10.224 28.465 1.00 79.81 102 ALA A O 1
ATOM 796 N N . VAL A 1 103 ? -17.339 9.309 29.418 1.00 82.06 103 VAL A N 1
ATOM 797 C CA . VAL A 1 103 ? -16.886 8.524 28.256 1.00 82.06 103 VAL A CA 1
ATOM 798 C C . VAL A 1 103 ? -17.991 7.585 27.767 1.00 82.06 103 VAL A C 1
ATOM 800 O O . VAL A 1 103 ? -18.342 7.603 26.587 1.00 82.06 103 VAL A O 1
ATOM 803 N N . LEU A 1 104 ? -18.615 6.819 28.669 1.00 84.00 104 LEU A N 1
ATOM 804 C CA . LEU A 1 104 ? -19.702 5.904 28.302 1.00 84.00 104 LEU A CA 1
ATOM 805 C C . LEU A 1 104 ? -20.952 6.630 27.810 1.00 84.00 104 LEU A C 1
ATOM 807 O O . LEU A 1 104 ? -21.622 6.146 26.899 1.00 84.00 104 LEU A O 1
ATOM 811 N N . LYS A 1 105 ? -21.281 7.790 28.386 1.00 83.06 105 LYS A N 1
ATOM 812 C CA . LYS A 1 105 ? -22.421 8.602 27.943 1.00 83.06 105 LYS A CA 1
ATOM 813 C C . LYS A 1 105 ? -22.201 9.139 26.528 1.00 83.06 105 LYS A C 1
ATOM 815 O O . LYS A 1 105 ? -23.102 9.037 25.697 1.00 83.06 105 LYS A O 1
ATOM 820 N N . ALA A 1 106 ? -21.008 9.661 26.249 1.00 81.62 106 ALA A N 1
ATOM 821 C CA . ALA A 1 106 ? -20.631 10.142 24.924 1.00 81.62 106 ALA A CA 1
ATOM 822 C C . ALA A 1 106 ? -20.574 8.993 23.905 1.00 81.62 106 ALA A C 1
ATOM 824 O O . ALA A 1 106 ? -21.107 9.112 22.803 1.00 81.62 106 ALA A O 1
ATOM 825 N N . TRP A 1 107 ? -20.015 7.844 24.290 1.00 83.38 107 TRP A N 1
ATOM 826 C CA . TRP A 1 107 ? -19.980 6.663 23.436 1.00 83.38 107 TRP A CA 1
ATOM 827 C C . TRP A 1 107 ? -21.379 6.132 23.118 1.00 83.38 107 TRP A C 1
ATOM 829 O O . TRP A 1 107 ? -21.701 5.927 21.950 1.00 83.38 107 TRP A O 1
ATOM 839 N N . ARG A 1 108 ? -22.255 5.980 24.119 1.00 83.88 108 ARG A N 1
ATOM 840 C CA . ARG A 1 108 ? -23.640 5.525 23.914 1.00 83.88 108 ARG A CA 1
ATOM 841 C C . ARG A 1 108 ? -24.446 6.457 23.006 1.00 83.88 108 ARG A C 1
ATOM 843 O O . ARG A 1 108 ? -25.321 5.971 22.303 1.00 83.88 108 ARG A O 1
ATOM 850 N N . ALA A 1 109 ? -24.130 7.753 22.967 1.00 81.75 109 ALA A N 1
ATOM 851 C CA . ALA A 1 109 ? -24.752 8.692 22.032 1.00 81.75 109 ALA A CA 1
ATOM 852 C C . ALA A 1 109 ? -24.342 8.456 20.562 1.00 81.75 109 ALA A C 1
ATOM 854 O O . ALA A 1 109 ? -25.072 8.848 19.656 1.00 81.75 109 ALA A O 1
ATOM 855 N N . GLY A 1 110 ? -23.186 7.825 20.320 1.00 75.81 110 GLY A N 1
ATOM 856 C CA . GLY A 1 110 ? -22.655 7.550 18.980 1.00 75.81 110 GLY A CA 1
ATOM 857 C C . GLY A 1 110 ? -22.666 6.080 18.553 1.00 75.81 110 GLY A C 1
ATOM 858 O O . GLY A 1 110 ? -22.551 5.810 17.359 1.00 75.81 110 GLY A O 1
ATOM 859 N N . LYS A 1 111 ? -22.804 5.134 19.494 1.00 79.31 111 LYS A N 1
ATOM 860 C CA . LYS A 1 111 ? -22.602 3.694 19.247 1.00 79.31 111 LYS A CA 1
ATOM 861 C C . LYS A 1 111 ? -23.578 3.099 18.232 1.00 79.31 111 LYS A C 1
ATOM 863 O O . LYS A 1 111 ? -23.206 2.228 17.457 1.00 79.31 111 LYS A O 1
ATOM 868 N N . ASP A 1 112 ? -24.814 3.588 18.198 1.00 75.94 112 ASP A N 1
ATOM 869 C CA . ASP A 1 112 ? -25.832 3.095 17.263 1.00 75.94 112 ASP A CA 1
ATOM 870 C C . ASP A 1 112 ? -25.707 3.725 15.878 1.00 75.94 112 ASP A C 1
ATOM 872 O O . ASP A 1 112 ? -26.144 3.141 14.891 1.00 75.94 112 ASP A O 1
ATOM 876 N N . ILE A 1 113 ? -25.082 4.901 15.812 1.00 73.06 113 ILE A N 1
ATOM 877 C CA . ILE A 1 113 ? -24.938 5.665 14.582 1.00 73.06 113 ILE A CA 1
ATOM 878 C C . ILE A 1 113 ? -23.786 5.094 13.777 1.00 73.06 113 ILE A C 1
ATOM 880 O O . ILE A 1 113 ? -23.985 4.837 12.609 1.00 73.06 113 ILE A O 1
ATOM 884 N N . ALA A 1 114 ? -22.614 4.863 14.372 1.00 75.50 114 ALA A N 1
ATOM 885 C CA . ALA A 1 114 ? -21.400 4.544 13.626 1.00 75.50 114 ALA A CA 1
ATOM 886 C C . ALA A 1 114 ? -20.513 3.504 14.330 1.00 75.50 114 ALA A C 1
ATOM 888 O O . ALA A 1 114 ? -20.507 3.434 15.564 1.00 75.50 114 ALA A O 1
ATOM 889 N N . PRO A 1 115 ? -19.694 2.739 13.581 1.00 78.88 115 PRO A N 1
ATOM 890 C CA . PRO A 1 115 ? -18.653 1.912 14.172 1.00 78.88 115 PRO A CA 1
ATOM 891 C C . PRO A 1 115 ? -17.656 2.780 14.948 1.00 78.88 115 PRO A C 1
ATOM 893 O O . PRO A 1 115 ? -17.065 3.720 14.415 1.00 78.88 115 PRO A O 1
ATOM 896 N N . THR A 1 116 ? -17.456 2.442 16.221 1.00 79.75 116 THR A N 1
ATOM 897 C CA . THR A 1 116 ? -16.421 3.044 17.066 1.00 79.75 116 THR A CA 1
ATOM 898 C C . THR A 1 116 ? -15.034 2.836 16.440 1.00 79.75 116 THR A C 1
ATOM 900 O O . THR A 1 116 ? -14.678 1.690 16.152 1.00 79.75 116 THR A O 1
ATOM 903 N N . PRO A 1 117 ? -14.228 3.895 16.252 1.00 75.06 117 PRO A N 1
ATOM 904 C CA . PRO A 1 117 ? -12.854 3.761 15.777 1.00 75.06 117 PRO A CA 1
ATOM 905 C C . PRO A 1 117 ? -11.980 3.026 16.806 1.00 75.06 117 PRO A C 1
ATOM 907 O O . PRO A 1 117 ? -12.172 3.159 18.016 1.00 75.06 117 PRO A O 1
ATOM 910 N N . SER A 1 118 ? -10.997 2.263 16.323 1.00 75.19 118 SER A N 1
ATOM 911 C CA . SER A 1 118 ? -10.131 1.389 17.135 1.00 75.19 118 SER A CA 1
ATOM 912 C C . SER A 1 118 ? -9.333 2.129 18.214 1.00 75.19 118 SER A C 1
ATOM 914 O O . SER A 1 118 ? -9.065 1.562 19.271 1.00 75.19 118 SER A O 1
ATOM 916 N N . GLU A 1 119 ? -8.993 3.394 17.966 1.00 76.44 119 GLU A N 1
ATOM 917 C CA . GLU A 1 119 ? -8.300 4.276 18.913 1.00 76.44 119 GLU A CA 1
ATOM 918 C C . GLU A 1 119 ? -9.141 4.520 20.175 1.00 76.44 119 GLU A C 1
ATOM 920 O O . GLU A 1 119 ? -8.648 4.323 21.280 1.00 76.44 119 GLU A O 1
ATOM 925 N N . LEU A 1 120 ? -10.433 4.831 20.010 1.00 77.81 120 LEU A N 1
ATOM 926 C CA . LEU A 1 120 ? -11.364 5.112 21.116 1.00 77.81 120 LEU A CA 1
ATOM 927 C C . LEU A 1 120 ? -11.901 3.847 21.780 1.00 77.81 120 LEU A C 1
ATOM 929 O O . LEU A 1 120 ? -12.430 3.889 22.888 1.00 77.81 120 LEU A O 1
ATOM 933 N N . PHE A 1 121 ? -11.812 2.710 21.090 1.00 82.12 121 PHE A N 1
ATOM 934 C CA . PHE A 1 121 ? -12.345 1.454 21.599 1.00 82.12 121 PHE A CA 1
ATOM 935 C C . PHE A 1 121 ? -11.665 1.045 22.911 1.00 82.12 121 PHE A C 1
ATOM 937 O O . PHE A 1 121 ? -12.329 0.518 23.798 1.00 82.12 121 PHE A O 1
ATOM 944 N N . LYS A 1 122 ? -10.369 1.345 23.072 1.00 85.06 122 LYS A N 1
ATOM 945 C CA . LYS A 1 122 ? -9.627 1.081 24.314 1.00 85.06 122 LYS A CA 1
ATOM 946 C C . LYS A 1 122 ? -10.185 1.881 25.488 1.00 85.06 122 LYS A C 1
ATOM 948 O O . LYS A 1 122 ? -10.460 1.295 26.530 1.00 85.06 122 LYS A O 1
ATOM 953 N N . ASP A 1 123 ? -10.420 3.175 25.286 1.00 83.19 123 ASP A N 1
ATOM 954 C CA . ASP A 1 123 ? -10.949 4.074 26.318 1.00 83.19 123 ASP A CA 1
ATOM 955 C C . ASP A 1 123 ? -12.369 3.681 26.735 1.00 83.19 123 ASP A C 1
ATOM 957 O O . ASP A 1 123 ? -12.710 3.672 27.916 1.00 83.19 123 ASP A O 1
ATOM 961 N N . VAL A 1 124 ? -13.195 3.279 25.767 1.00 83.25 124 VAL A N 1
ATOM 962 C CA . VAL A 1 124 ? -14.558 2.800 26.021 1.00 83.25 124 VAL A CA 1
ATOM 963 C C . VAL A 1 124 ? -14.553 1.478 26.789 1.00 83.25 124 VAL A C 1
ATOM 965 O O . VAL A 1 124 ? -15.329 1.320 27.729 1.00 83.25 124 VAL A O 1
ATOM 968 N N . VAL A 1 125 ? -13.692 0.527 26.413 1.00 85.00 125 VAL A N 1
ATOM 969 C CA . VAL A 1 125 ? -13.560 -0.759 27.118 1.00 85.00 125 VAL A CA 1
ATOM 970 C C . VAL A 1 125 ? -13.059 -0.541 28.542 1.00 85.00 125 VAL A C 1
ATOM 972 O O . VAL A 1 125 ? -13.607 -1.138 29.464 1.00 85.00 125 VAL A O 1
ATOM 975 N N . GLN A 1 126 ? -12.079 0.343 28.732 1.00 84.81 126 GLN A N 1
ATOM 976 C CA . GLN A 1 126 ? -11.578 0.704 30.054 1.00 84.81 126 GLN A CA 1
ATOM 977 C C . GLN A 1 126 ? -12.695 1.319 30.911 1.00 84.81 126 GLN A C 1
ATOM 979 O O . GLN A 1 126 ? -12.976 0.836 32.004 1.00 84.81 126 GLN A O 1
ATOM 984 N N . ALA A 1 127 ? -13.431 2.294 30.373 1.00 84.88 127 ALA A N 1
ATOM 985 C CA . ALA A 1 127 ? -14.551 2.914 31.075 1.00 84.88 127 ALA A CA 1
ATOM 986 C C . ALA A 1 127 ? -15.692 1.924 31.397 1.00 84.88 127 ALA A C 1
ATOM 988 O O . ALA A 1 127 ? -16.321 2.022 32.457 1.00 84.88 127 ALA A O 1
ATOM 989 N N . LEU A 1 128 ? -15.960 0.955 30.509 1.00 84.75 128 LEU A N 1
ATOM 990 C CA . LEU A 1 128 ? -16.917 -0.131 30.747 1.00 84.75 128 LEU A CA 1
ATOM 991 C C . LEU A 1 128 ? -16.435 -1.076 31.849 1.00 84.75 128 LEU A C 1
ATOM 993 O O . LEU A 1 128 ? -17.245 -1.464 32.688 1.00 84.75 128 LEU A O 1
ATOM 997 N N . ALA A 1 129 ? -15.151 -1.430 31.865 1.00 86.00 129 ALA A N 1
ATOM 998 C CA . ALA A 1 129 ? -14.567 -2.276 32.900 1.00 86.00 129 ALA A CA 1
ATOM 999 C C . ALA A 1 129 ? -14.647 -1.608 34.280 1.00 86.00 129 ALA A C 1
ATOM 1001 O O . ALA A 1 129 ? -15.016 -2.263 35.255 1.00 86.00 129 ALA A O 1
ATOM 1002 N N . ASP A 1 130 ? -14.390 -0.300 34.336 1.00 83.50 130 ASP A N 1
ATOM 1003 C CA . ASP A 1 130 ? -14.364 0.466 35.583 1.00 83.50 130 ASP A CA 1
ATOM 1004 C C . ASP A 1 130 ? -15.772 0.761 36.129 1.00 83.50 130 ASP A C 1
ATOM 1006 O O . ASP A 1 130 ? -15.976 0.805 37.341 1.00 83.50 130 ASP A O 1
ATOM 1010 N N . THR A 1 131 ? -16.768 0.941 35.252 1.00 84.69 131 THR A N 1
ATOM 1011 C CA . THR A 1 131 ? -18.127 1.343 35.667 1.00 84.69 131 THR A CA 1
ATOM 1012 C C . THR A 1 131 ? -19.123 0.181 35.681 1.00 84.69 131 THR A C 1
ATOM 1014 O O . THR A 1 131 ? -19.982 0.112 36.560 1.00 84.69 131 THR A O 1
ATOM 1017 N N . GLN A 1 132 ? -19.089 -0.700 34.673 1.00 83.88 132 GLN A N 1
ATOM 1018 C CA . GLN A 1 132 ? -20.116 -1.728 34.427 1.00 83.88 132 GLN A CA 1
ATOM 1019 C C . GLN A 1 132 ? -19.522 -3.037 33.858 1.00 83.88 132 GLN A C 1
ATOM 1021 O O . GLN A 1 132 ? -19.898 -3.471 32.762 1.00 83.88 132 GLN A O 1
ATOM 1026 N N . PRO A 1 133 ? -18.649 -3.735 34.611 1.00 80.62 133 PRO A N 1
ATOM 1027 C CA . PRO A 1 133 ? -17.919 -4.904 34.111 1.00 80.62 133 PRO A CA 1
ATOM 1028 C C . PRO A 1 133 ? -18.837 -6.073 33.723 1.00 80.62 133 PRO A C 1
ATOM 1030 O O . PRO A 1 133 ? -18.532 -6.828 32.803 1.00 80.62 133 PRO A O 1
ATOM 1033 N N . GLN A 1 134 ? -19.993 -6.205 34.382 1.00 79.81 134 GLN A N 1
ATOM 1034 C CA . GLN A 1 134 ? -20.957 -7.281 34.120 1.00 79.81 134 GLN A CA 1
ATOM 1035 C C . GLN A 1 134 ? -21.734 -7.086 32.805 1.00 79.81 134 GLN A C 1
ATOM 1037 O O . GLN A 1 134 ? -22.068 -8.064 32.140 1.00 79.81 134 GLN A O 1
ATOM 1042 N N . ALA A 1 135 ? -22.005 -5.837 32.408 1.00 78.88 135 ALA A N 1
ATOM 1043 C CA . ALA A 1 135 ? -22.740 -5.512 31.179 1.00 78.88 135 ALA A CA 1
ATOM 1044 C C . ALA A 1 135 ? -21.816 -5.274 29.971 1.00 78.88 135 ALA A C 1
ATOM 1046 O O . ALA A 1 135 ? -22.280 -5.260 28.829 1.00 78.88 135 ALA A O 1
ATOM 1047 N N . MET A 1 136 ? -20.507 -5.132 30.213 1.00 83.25 136 MET A N 1
ATOM 1048 C CA . MET A 1 136 ? -19.492 -4.829 29.204 1.00 83.25 136 MET A CA 1
ATOM 1049 C C . MET A 1 136 ? -19.544 -5.784 28.008 1.00 83.25 136 MET A C 1
ATOM 1051 O O . MET A 1 136 ? -19.637 -5.340 26.866 1.00 83.25 136 MET A O 1
ATOM 1055 N N . VAL A 1 137 ? -19.507 -7.097 28.255 1.00 82.50 137 VAL A N 1
ATOM 1056 C CA . VAL A 1 137 ? -19.458 -8.097 27.176 1.00 82.50 137 VAL A CA 1
ATOM 1057 C C . VAL A 1 137 ? -20.733 -8.052 26.335 1.00 82.50 137 VAL A C 1
ATOM 1059 O O . VAL A 1 137 ? -20.653 -8.057 25.110 1.00 82.50 137 VAL A O 1
ATOM 1062 N N . ALA A 1 138 ? -21.900 -7.945 26.972 1.00 83.88 138 ALA A N 1
ATOM 1063 C CA . ALA A 1 138 ? -23.176 -7.879 26.267 1.00 83.88 138 ALA A CA 1
ATOM 1064 C C . ALA A 1 138 ? -23.276 -6.624 25.382 1.00 83.88 138 ALA A C 1
ATOM 1066 O O . ALA A 1 138 ? -23.662 -6.723 24.217 1.00 83.88 138 ALA A O 1
ATOM 1067 N N . GLU A 1 139 ? -22.881 -5.453 25.896 1.00 83.12 139 GLU A N 1
ATOM 1068 C CA . GLU A 1 139 ? -22.913 -4.202 25.130 1.00 83.12 139 GLU A CA 1
ATOM 1069 C C . GLU A 1 139 ? -21.900 -4.181 23.980 1.00 83.12 139 GLU A C 1
ATOM 1071 O O . GLU A 1 139 ? -22.235 -3.735 22.880 1.00 83.12 139 GLU A O 1
ATOM 1076 N N . LEU A 1 140 ? -20.683 -4.685 24.198 1.00 83.69 140 LEU A N 1
ATOM 1077 C CA . LEU A 1 140 ? -19.653 -4.742 23.160 1.00 83.69 140 LEU A CA 1
ATOM 1078 C C . LEU A 1 140 ? -20.021 -5.730 22.054 1.00 83.69 140 LEU A C 1
ATOM 1080 O O . LEU A 1 140 ? -19.882 -5.404 20.876 1.00 83.69 140 LEU A O 1
ATOM 1084 N N . VAL A 1 141 ? -20.528 -6.912 22.410 1.00 84.56 141 VAL A N 1
ATOM 1085 C CA . VAL A 1 141 ? -20.977 -7.906 21.427 1.00 84.56 141 VAL A CA 1
ATOM 1086 C C . VAL A 1 141 ? -22.143 -7.356 20.608 1.00 84.56 141 VAL A C 1
ATOM 1088 O O . VAL A 1 141 ? -22.116 -7.469 19.385 1.00 84.56 141 VAL A O 1
ATOM 1091 N N . ALA A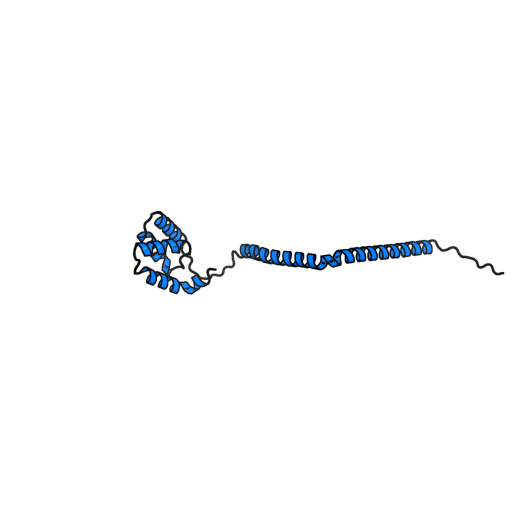 1 142 ? -23.119 -6.696 21.241 1.00 84.31 142 ALA A N 1
ATOM 1092 C CA . ALA A 1 142 ? -24.230 -6.066 20.529 1.00 84.31 142 ALA A CA 1
ATOM 1093 C C . ALA A 1 142 ? -23.750 -4.978 19.549 1.00 84.31 142 ALA A C 1
ATOM 1095 O O . ALA A 1 142 ? -24.229 -4.909 18.416 1.00 84.31 142 ALA A O 1
ATOM 1096 N N . HIS A 1 143 ? -22.771 -4.162 19.953 1.00 82.69 143 HIS A N 1
ATOM 1097 C CA . HIS A 1 143 ? -22.166 -3.137 19.097 1.00 82.69 143 HIS A CA 1
ATOM 1098 C C . HIS A 1 143 ? -21.405 -3.742 17.907 1.00 82.69 143 HIS A C 1
ATOM 1100 O O . HIS A 1 143 ? -21.588 -3.316 16.767 1.00 82.69 143 HIS A O 1
ATOM 1106 N N . ILE A 1 144 ? -20.584 -4.769 18.150 1.00 83.12 144 ILE A N 1
ATOM 1107 C CA . ILE A 1 144 ? -19.815 -5.457 17.103 1.00 83.12 144 ILE A CA 1
ATOM 1108 C C . ILE A 1 144 ? -20.746 -6.168 16.121 1.00 83.12 144 ILE A C 1
ATOM 1110 O O . ILE A 1 144 ? -20.507 -6.105 14.920 1.00 83.12 144 ILE A O 1
ATOM 1114 N N . GLN A 1 145 ? -21.818 -6.806 16.597 1.00 82.44 145 GLN A N 1
ATOM 1115 C CA . GLN A 1 145 ? -22.817 -7.435 15.729 1.00 82.44 145 GLN A CA 1
ATOM 1116 C C . GLN A 1 145 ? -23.530 -6.403 14.852 1.00 82.44 145 GLN A C 1
ATOM 1118 O O . GLN A 1 145 ? -23.681 -6.621 13.651 1.00 82.44 145 GLN A O 1
ATOM 1123 N N . ARG A 1 146 ? -23.915 -5.259 15.432 1.00 80.50 146 ARG A N 1
ATOM 1124 C CA . ARG A 1 146 ? -24.592 -4.170 14.717 1.00 80.50 146 ARG A CA 1
ATOM 1125 C C . ARG A 1 146 ? -23.729 -3.577 13.604 1.00 80.50 146 ARG A C 1
ATOM 1127 O O . ARG A 1 146 ? -24.250 -3.259 12.541 1.00 80.50 146 ARG A O 1
ATOM 1134 N N . HIS A 1 147 ? -22.418 -3.495 13.816 1.00 77.88 147 HIS A N 1
ATOM 1135 C CA . HIS A 1 147 ? -21.475 -2.921 12.851 1.00 77.88 147 HIS A CA 1
ATOM 1136 C C . HIS A 1 147 ? -20.540 -3.956 12.214 1.00 77.88 147 HIS A C 1
ATOM 1138 O O . HIS A 1 147 ? -19.486 -3.596 11.689 1.00 77.88 147 HIS A O 1
ATOM 1144 N N . ALA A 1 148 ? -20.913 -5.241 12.218 1.00 74.44 148 ALA A N 1
ATOM 1145 C CA . ALA A 1 148 ? -20.043 -6.341 11.788 1.00 74.44 148 ALA A CA 1
ATOM 1146 C C . ALA A 1 148 ? -19.539 -6.172 10.347 1.00 74.44 148 ALA A C 1
ATOM 1148 O O . ALA A 1 148 ? -18.385 -6.471 10.046 1.00 74.44 148 ALA A O 1
ATOM 1149 N N . VAL A 1 149 ? -20.390 -5.647 9.460 1.00 67.56 149 VAL A N 1
ATOM 1150 C CA . VAL A 1 149 ? -20.057 -5.398 8.049 1.00 67.56 149 VAL A CA 1
ATOM 1151 C C . VAL A 1 149 ? -19.033 -4.268 7.903 1.00 67.56 149 VAL A C 1
ATOM 1153 O O . VAL A 1 149 ? -18.105 -4.384 7.106 1.00 67.56 149 VAL A O 1
ATOM 1156 N N . ALA A 1 150 ? -19.160 -3.198 8.692 1.00 66.19 150 ALA A N 1
ATOM 1157 C CA . ALA A 1 150 ? -18.239 -2.065 8.650 1.00 66.19 150 ALA A CA 1
ATOM 1158 C C . ALA A 1 150 ? -16.894 -2.397 9.318 1.00 66.19 150 ALA A C 1
ATOM 1160 O O . ALA A 1 150 ? -15.842 -2.026 8.806 1.00 66.19 150 ALA A O 1
ATOM 1161 N N . LEU A 1 151 ? -16.914 -3.156 10.419 1.00 64.38 151 LEU A N 1
ATOM 1162 C CA . LEU A 1 151 ? -15.708 -3.558 11.148 1.00 64.38 151 LEU A CA 1
ATOM 1163 C C . LEU A 1 151 ? -14.902 -4.644 10.419 1.00 64.38 151 LEU A C 1
ATOM 1165 O O . LEU A 1 151 ? -13.678 -4.607 10.448 1.00 64.38 151 LEU A O 1
ATOM 1169 N N . LYS A 1 152 ? -15.552 -5.592 9.727 1.00 64.44 152 LYS A N 1
ATOM 1170 C CA . LYS A 1 152 ? -14.857 -6.658 8.976 1.00 64.44 152 LYS A CA 1
ATOM 1171 C C . LYS A 1 152 ? -14.089 -6.132 7.756 1.00 64.44 152 LYS A C 1
ATOM 1173 O O . LYS A 1 152 ? -13.101 -6.739 7.352 1.00 64.44 152 LYS A O 1
ATOM 1178 N N . ASN A 1 153 ? -14.550 -5.024 7.180 1.00 57.81 153 ASN A N 1
ATOM 1179 C CA . ASN A 1 153 ? -13.977 -4.423 5.974 1.00 57.81 153 ASN A CA 1
ATOM 1180 C C . ASN A 1 153 ? -13.045 -3.232 6.270 1.00 57.81 153 ASN A C 1
ATOM 1182 O O . ASN A 1 153 ? -12.476 -2.670 5.338 1.00 57.81 153 ASN A O 1
ATOM 1186 N N . ALA A 1 154 ? -12.873 -2.853 7.541 1.00 57.50 154 ALA A N 1
ATOM 1187 C CA . ALA A 1 154 ? -11.916 -1.839 7.973 1.00 57.50 154 ALA A CA 1
ATOM 1188 C C . ALA A 1 154 ? -10.508 -2.457 8.048 1.00 57.50 154 ALA A C 1
ATOM 1190 O O . ALA A 1 154 ? -10.057 -2.863 9.120 1.00 57.50 154 ALA A O 1
ATOM 1191 N N . ARG A 1 155 ? -9.848 -2.605 6.894 1.00 39.53 155 ARG A N 1
ATOM 1192 C CA . ARG A 1 155 ? -8.480 -3.124 6.776 1.00 39.53 155 ARG A CA 1
ATOM 1193 C C . ARG A 1 155 ? -7.548 -2.095 6.158 1.00 39.53 155 ARG A C 1
ATOM 1195 O O . ARG A 1 155 ? -7.977 -1.443 5.183 1.00 39.53 155 ARG A O 1
#

Radius of gyration: 40.12 Å; chains: 1; bounding box: 78×29×117 Å

Organism: Alexandrium catenella (NCBI:txid2925)